Protein AF-A0A7J6CDK2-F1 (afdb_monomer)

Foldseek 3Di:
DDLVVVLLVQACPVHDLLVSLVVLVVSVVVDPDDQQVSLQSSLVRYDPVLVVVADNDDPPDGSQVSSVVSCVVVVHPDGDDDPDDPDPPPDDDDDDDDDDDDDDDDDDDDDDDDDDDDDDDDDDDPPPDDDDDDPDPDDDDDD

Secondary structure (DSSP, 8-state):
--GGGGGGG---TTS-HHHHHHHHHHHHHH----HHHHHHHHHHHS-HHHHTTS-S--TTS-HHHHHHHHHHHTT----------------------------------PPP--------PPP--------------------

Sequence (143 aa):
MGPAGTFLDVRQGDRSIEDYAGDFVRMARQSATEKTCLMVIFWGGLADPFKSLMPYWAPEESLEDYINLALQLSGSAFRVELAAEPAPEAAIKGASEASSAAPSTSSPLPERPGLIRCVQEPPLMCATANMLRSEDGRVRIEI

Organism: NCBI:txid369639

pLDDT: mean 71.64, std 19.56, range [38.78, 94.88]

Mean predicted aligned error: 18.74 Å

Structure (mmCIF, N/CA/C/O backbone):
data_AF-A0A7J6CDK2-F1
#
_entry.id   AF-A0A7J6CDK2-F1
#
loop_
_atom_site.group_PDB
_atom_site.id
_atom_site.type_symbol
_atom_site.label_atom_id
_atom_site.label_alt_id
_atom_site.label_comp_id
_atom_site.label_asym_id
_atom_site.label_entity_id
_atom_site.label_seq_id
_atom_site.pdbx_PDB_ins_code
_atom_site.Cartn_x
_atom_site.Cartn_y
_atom_site.Cartn_z
_atom_site.occupancy
_atom_site.B_iso_or_equiv
_atom_site.auth_seq_id
_atom_site.auth_comp_id
_atom_site.auth_asym_id
_atom_site.auth_atom_id
_atom_site.pdbx_PDB_model_num
ATOM 1 N N . MET A 1 1 ? 4.771 -23.544 -6.175 1.00 44.72 1 MET A N 1
ATOM 2 C CA . MET A 1 1 ? 4.153 -22.201 -6.169 1.00 44.72 1 MET A CA 1
ATOM 3 C C . MET A 1 1 ? 5.272 -21.188 -6.023 1.00 44.72 1 MET A C 1
ATOM 5 O O . MET A 1 1 ? 6.087 -21.359 -5.130 1.00 44.72 1 MET A O 1
ATOM 9 N N . GLY A 1 2 ? 5.391 -20.236 -6.949 1.00 52.59 2 GLY A N 1
ATOM 10 C CA . GLY A 1 2 ? 6.413 -19.186 -6.873 1.00 52.59 2 GLY A CA 1
ATOM 11 C C . GLY A 1 2 ? 6.007 -18.050 -5.920 1.00 52.59 2 GLY A C 1
ATOM 12 O O . GLY A 1 2 ? 4.826 -17.942 -5.585 1.00 52.59 2 GLY A O 1
ATOM 13 N N . PRO A 1 3 ? 6.950 -17.177 -5.528 1.00 54.62 3 PRO A N 1
ATOM 14 C CA . PRO A 1 3 ? 6.743 -16.119 -4.529 1.00 54.62 3 PRO A CA 1
ATOM 15 C C . PRO A 1 3 ? 5.696 -15.056 -4.919 1.00 54.62 3 PRO A C 1
ATOM 17 O O . PRO A 1 3 ? 5.208 -14.329 -4.059 1.00 54.62 3 PRO A O 1
ATOM 20 N N . ALA A 1 4 ? 5.295 -14.981 -6.192 1.00 50.19 4 ALA A N 1
ATOM 21 C CA . ALA A 1 4 ? 4.233 -14.082 -6.651 1.00 50.19 4 ALA A CA 1
ATOM 22 C C . ALA A 1 4 ? 2.827 -14.488 -6.158 1.00 50.19 4 ALA A C 1
ATOM 24 O O . ALA A 1 4 ? 1.958 -13.632 -6.033 1.00 50.19 4 ALA A O 1
ATOM 25 N N . GLY A 1 5 ? 2.601 -15.771 -5.841 1.00 54.81 5 GLY A N 1
ATOM 26 C CA . GLY A 1 5 ? 1.311 -16.246 -5.321 1.00 54.81 5 GLY A CA 1
ATOM 27 C C . GLY A 1 5 ? 1.023 -15.796 -3.885 1.00 54.81 5 GLY A C 1
ATOM 28 O O . GLY A 1 5 ? -0.132 -15.646 -3.517 1.00 54.81 5 GLY A O 1
ATOM 29 N N . THR A 1 6 ? 2.067 -15.518 -3.101 1.00 67.69 6 THR A N 1
ATOM 30 C CA . THR A 1 6 ? 1.977 -15.189 -1.668 1.00 67.69 6 THR A CA 1
ATOM 31 C C . THR A 1 6 ? 1.453 -13.783 -1.380 1.00 67.69 6 THR A C 1
ATOM 33 O O . THR A 1 6 ? 0.921 -13.539 -0.305 1.00 67.69 6 THR A O 1
ATOM 36 N N . PHE A 1 7 ? 1.576 -12.846 -2.323 1.00 70.81 7 PHE A N 1
ATOM 37 C CA . PHE A 1 7 ? 1.179 -11.454 -2.093 1.00 70.81 7 PHE A CA 1
ATOM 38 C C . PHE A 1 7 ? -0.335 -11.253 -2.019 1.00 70.81 7 PHE A C 1
ATOM 40 O O . PHE A 1 7 ? -0.799 -10.372 -1.303 1.00 70.81 7 PHE A O 1
ATOM 47 N N . LEU A 1 8 ? -1.105 -12.063 -2.747 1.00 68.75 8 LEU A N 1
ATOM 48 C CA . LEU A 1 8 ? -2.566 -11.949 -2.787 1.00 68.75 8 LEU A CA 1
ATOM 49 C C . LEU A 1 8 ? -3.233 -12.435 -1.491 1.00 68.75 8 LEU A C 1
ATOM 51 O O . LEU A 1 8 ? -4.369 -12.047 -1.203 1.00 68.75 8 LEU A O 1
ATOM 55 N N . ASP A 1 9 ? -2.511 -13.235 -0.706 1.00 80.12 9 ASP A N 1
ATOM 56 C CA . ASP A 1 9 ? -2.962 -13.747 0.588 1.00 80.12 9 ASP A CA 1
ATOM 57 C C . ASP A 1 9 ? -2.705 -12.753 1.728 1.00 80.12 9 ASP A C 1
ATOM 59 O O . ASP A 1 9 ? -3.320 -12.842 2.793 1.00 80.12 9 ASP A O 1
ATOM 63 N N . VAL A 1 10 ? -1.827 -11.769 1.518 1.00 82.81 10 VAL A N 1
ATOM 64 C CA . VAL A 1 10 ? -1.506 -10.776 2.542 1.00 82.81 10 VAL A CA 1
ATOM 65 C C . VAL A 1 10 ? -2.452 -9.597 2.419 1.00 82.81 10 VAL A C 1
ATOM 67 O O . VAL A 1 10 ? -2.306 -8.717 1.577 1.00 82.81 10 VAL A O 1
ATOM 70 N N . ARG A 1 11 ? -3.435 -9.583 3.316 1.00 91.12 11 ARG A N 1
ATOM 71 C CA . ARG A 1 11 ? -4.373 -8.477 3.506 1.00 91.12 11 ARG A CA 1
ATOM 72 C C . ARG A 1 11 ? -4.188 -7.875 4.888 1.00 91.12 11 ARG A C 1
ATOM 74 O O . ARG A 1 11 ? -3.789 -8.576 5.821 1.00 91.12 11 ARG A O 1
ATOM 81 N N . GLN A 1 12 ? -4.493 -6.594 5.033 1.00 92.06 12 GLN A N 1
ATOM 82 C CA . GLN A 1 12 ? -4.504 -5.932 6.331 1.00 92.06 12 GLN A CA 1
ATOM 83 C C . GLN A 1 12 ? -5.528 -6.608 7.252 1.00 92.06 12 GLN A C 1
ATOM 85 O O . GLN A 1 12 ? -5.159 -7.089 8.321 1.00 92.06 12 GLN A O 1
ATOM 90 N N . GLY A 1 13 ? -6.782 -6.739 6.799 1.00 89.94 13 GLY A N 1
ATOM 91 C CA . GLY A 1 13 ? -7.861 -7.313 7.608 1.00 89.94 13 GLY A CA 1
ATOM 92 C C . GLY A 1 13 ? -8.022 -6.545 8.922 1.00 89.94 13 GLY A C 1
ATOM 93 O O . GLY A 1 13 ? -8.060 -5.318 8.906 1.00 89.94 13 GLY A O 1
ATOM 94 N N . ASP A 1 14 ? -8.041 -7.270 10.041 1.00 89.88 14 ASP A N 1
ATOM 95 C CA . ASP A 1 14 ? -8.127 -6.697 11.393 1.00 89.88 14 ASP A CA 1
ATOM 96 C C . ASP A 1 14 ? -6.754 -6.329 11.996 1.00 89.88 14 ASP A C 1
ATOM 98 O O . ASP A 1 14 ? -6.662 -5.958 13.167 1.00 89.88 14 ASP A O 1
ATOM 102 N N . ARG A 1 15 ? -5.662 -6.470 11.2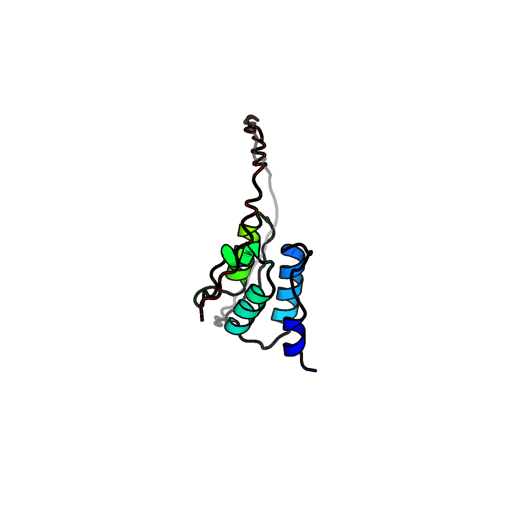30 1.00 92.06 15 ARG A N 1
ATOM 103 C CA . ARG A 1 15 ? -4.301 -6.173 11.701 1.00 92.06 15 ARG A CA 1
ATOM 104 C C . ARG A 1 15 ? -4.013 -4.674 11.667 1.00 92.06 15 ARG A C 1
ATOM 106 O O . ARG A 1 15 ? -4.607 -3.919 10.890 1.00 92.06 15 ARG A O 1
ATOM 113 N N . SER A 1 16 ? -3.041 -4.261 12.479 1.00 93.00 16 SER A N 1
ATOM 114 C CA . SER A 1 16 ? -2.498 -2.908 12.404 1.00 93.00 16 SER A CA 1
ATOM 115 C C . SER A 1 16 ? -1.899 -2.653 11.014 1.00 93.00 16 SER A C 1
ATOM 117 O O . SER A 1 16 ? -1.453 -3.578 10.321 1.00 93.00 16 SER A O 1
ATOM 119 N N . ILE A 1 17 ? -1.925 -1.395 10.577 1.00 93.88 17 ILE A N 1
ATOM 120 C CA . ILE A 1 17 ? -1.351 -1.028 9.280 1.00 93.88 17 ILE A CA 1
ATOM 121 C C . ILE A 1 17 ? 0.174 -1.173 9.296 1.00 93.88 17 ILE A C 1
ATOM 123 O O . ILE A 1 17 ? 0.765 -1.490 8.270 1.00 93.88 17 ILE A O 1
ATOM 127 N N . GLU A 1 18 ? 0.795 -1.012 10.463 1.00 94.88 18 GLU A N 1
ATOM 128 C CA . GLU A 1 18 ? 2.222 -1.192 10.704 1.00 94.88 18 GLU A CA 1
ATOM 129 C C . GLU A 1 18 ? 2.639 -2.648 10.499 1.00 94.88 18 GLU A C 1
ATOM 131 O O . GLU A 1 18 ? 3.584 -2.914 9.755 1.00 94.88 18 GLU A O 1
ATOM 136 N N . ASP A 1 19 ? 1.906 -3.592 11.100 1.00 93.50 19 ASP A N 1
ATOM 137 C CA . ASP A 1 19 ? 2.183 -5.024 10.948 1.00 93.50 19 ASP A CA 1
ATOM 138 C C . ASP A 1 19 ? 2.002 -5.453 9.490 1.00 93.50 19 ASP A C 1
ATOM 140 O O . ASP A 1 19 ? 2.851 -6.141 8.918 1.00 93.50 19 ASP A O 1
ATOM 144 N N . TYR A 1 20 ? 0.916 -4.995 8.858 1.00 94.75 20 TYR A N 1
ATOM 145 C CA . TYR A 1 20 ? 0.658 -5.250 7.444 1.00 94.75 20 TYR A CA 1
ATOM 146 C C . TYR A 1 20 ? 1.764 -4.681 6.543 1.00 94.75 20 TYR A C 1
ATOM 148 O O . TYR A 1 20 ? 2.296 -5.407 5.702 1.00 94.75 20 TYR A O 1
ATOM 156 N N . ALA A 1 21 ? 2.142 -3.414 6.730 1.00 94.31 21 ALA A N 1
ATOM 157 C CA . ALA A 1 21 ? 3.189 -2.760 5.952 1.00 94.31 21 ALA A CA 1
ATOM 158 C C . ALA A 1 21 ? 4.547 -3.444 6.150 1.00 94.31 21 ALA A C 1
ATOM 160 O O . ALA A 1 21 ? 5.256 -3.698 5.176 1.00 94.31 21 ALA A O 1
ATOM 161 N N . GLY A 1 22 ? 4.896 -3.802 7.387 1.00 92.56 22 GLY A N 1
ATOM 162 C CA . GLY A 1 22 ? 6.134 -4.511 7.701 1.00 92.56 22 GLY A CA 1
ATOM 163 C C . GLY A 1 22 ? 6.226 -5.874 7.013 1.00 92.56 22 GLY A C 1
ATOM 164 O O . GLY A 1 22 ? 7.252 -6.197 6.405 1.00 92.56 22 GLY A O 1
ATOM 165 N N . ASP A 1 23 ? 5.148 -6.661 7.056 1.00 92.06 23 ASP A N 1
ATOM 166 C CA . ASP A 1 23 ? 5.066 -7.946 6.354 1.00 92.06 23 ASP A CA 1
ATOM 167 C C . ASP A 1 23 ? 5.142 -7.770 4.836 1.00 92.06 23 ASP A C 1
ATOM 169 O O . ASP A 1 23 ? 5.898 -8.477 4.162 1.00 92.06 23 ASP A O 1
ATOM 173 N N . PHE A 1 24 ? 4.402 -6.798 4.299 1.00 93.38 24 PHE A N 1
ATOM 174 C CA . PHE A 1 24 ? 4.374 -6.509 2.871 1.00 93.38 24 PHE A CA 1
ATOM 175 C C . PHE A 1 24 ? 5.759 -6.140 2.340 1.00 93.38 24 PHE A C 1
ATOM 177 O O . PHE A 1 24 ? 6.225 -6.717 1.359 1.00 93.38 24 PHE A O 1
ATOM 184 N N . VAL A 1 25 ? 6.457 -5.233 3.024 1.00 92.31 25 VAL A N 1
ATOM 185 C CA . VAL A 1 25 ? 7.815 -4.797 2.673 1.00 92.31 25 VAL A CA 1
ATOM 186 C C . VAL A 1 25 ? 8.795 -5.963 2.707 1.00 92.31 25 VAL A C 1
ATOM 188 O O . VAL A 1 25 ? 9.627 -6.106 1.807 1.00 92.31 25 VAL A O 1
ATOM 191 N N . ARG A 1 26 ? 8.694 -6.827 3.725 1.00 90.31 26 ARG A N 1
ATOM 192 C CA . ARG A 1 26 ? 9.554 -8.010 3.848 1.00 90.31 26 ARG A CA 1
ATOM 193 C C . ARG A 1 26 ? 9.403 -8.933 2.641 1.00 90.31 2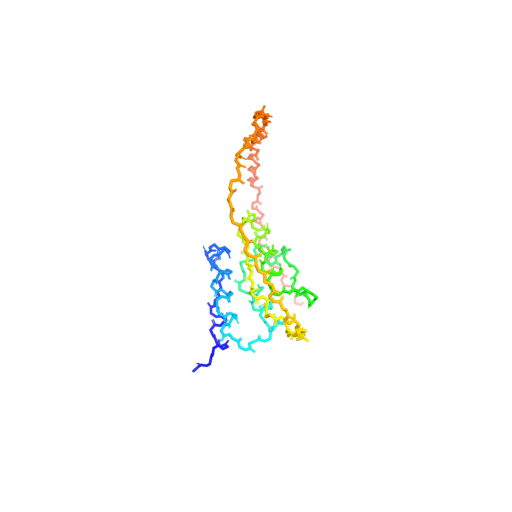6 ARG A C 1
ATOM 195 O O . ARG A 1 26 ? 10.412 -9.400 2.117 1.00 90.31 26 ARG A O 1
ATOM 202 N N . MET A 1 27 ? 8.174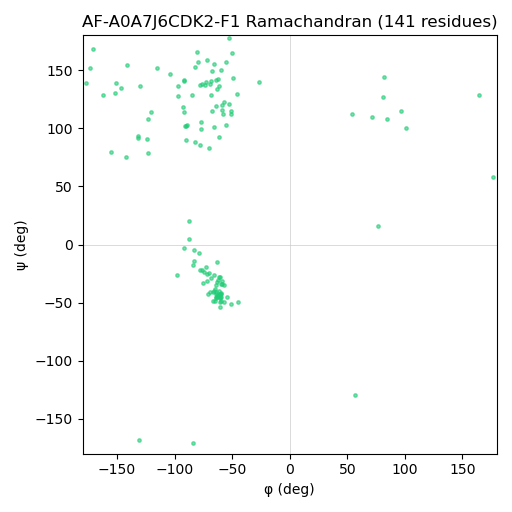 -9.159 2.179 1.00 90.38 27 MET A N 1
ATOM 203 C CA . MET A 1 27 ? 7.919 -9.952 0.974 1.00 90.38 27 MET A CA 1
ATOM 204 C C . MET A 1 27 ? 8.352 -9.226 -0.298 1.00 90.38 27 MET A C 1
ATOM 206 O O . MET A 1 27 ? 8.971 -9.841 -1.162 1.00 90.38 27 MET A O 1
ATOM 210 N N . ALA A 1 28 ? 8.063 -7.925 -0.411 1.00 90.56 28 ALA A N 1
ATOM 211 C CA . ALA A 1 28 ? 8.413 -7.104 -1.568 1.00 90.56 28 ALA A CA 1
ATOM 212 C C . ALA A 1 28 ? 9.914 -7.189 -1.870 1.00 90.56 28 ALA A C 1
ATOM 214 O O . ALA A 1 28 ? 10.290 -7.471 -3.006 1.00 90.56 28 ALA A O 1
ATOM 215 N N . ARG A 1 29 ? 10.760 -7.085 -0.834 1.00 88.50 29 ARG A N 1
ATOM 216 C CA . ARG A 1 29 ? 12.226 -7.231 -0.936 1.00 88.50 29 ARG A CA 1
ATOM 217 C C . ARG A 1 29 ? 12.688 -8.601 -1.435 1.00 88.50 29 ARG A C 1
ATOM 219 O O . ARG A 1 29 ? 13.769 -8.712 -1.997 1.00 88.50 29 ARG A O 1
ATOM 226 N N . GLN A 1 30 ? 11.905 -9.646 -1.192 1.00 87.50 30 GLN A N 1
ATOM 227 C CA . GLN A 1 30 ? 12.216 -11.017 -1.612 1.00 87.50 30 GLN A CA 1
ATOM 228 C C . GLN A 1 30 ? 11.622 -11.353 -2.984 1.00 87.50 30 GLN A C 1
ATOM 230 O O . GLN A 1 30 ? 11.823 -12.454 -3.499 1.00 87.50 30 GLN A O 1
ATOM 235 N N . SER A 1 31 ? 10.871 -10.426 -3.575 1.00 85.62 31 SER A N 1
ATOM 236 C CA . SER A 1 31 ? 10.192 -10.624 -4.843 1.00 85.62 31 SER A CA 1
ATOM 237 C C . SER A 1 31 ? 10.909 -9.906 -5.978 1.00 85.62 31 SER A C 1
ATOM 239 O O . SER A 1 31 ? 11.442 -8.818 -5.801 1.00 85.62 31 SER A O 1
ATOM 241 N N . ALA A 1 32 ? 10.855 -10.492 -7.172 1.00 87.81 32 ALA A N 1
ATOM 242 C CA . ALA A 1 32 ? 11.235 -9.818 -8.413 1.00 87.81 32 ALA A CA 1
ATOM 243 C C . ALA A 1 32 ? 10.050 -9.047 -9.032 1.00 87.81 32 ALA A C 1
ATOM 245 O O . ALA A 1 32 ? 10.020 -8.807 -10.238 1.00 87.81 32 ALA A O 1
ATOM 246 N N . THR A 1 33 ? 9.026 -8.737 -8.231 1.00 88.19 33 THR A N 1
ATOM 247 C CA . THR A 1 33 ? 7.799 -8.091 -8.697 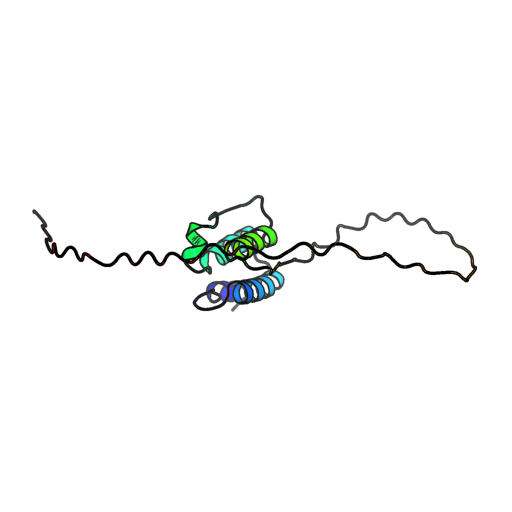1.00 88.19 33 THR A CA 1
ATOM 248 C C . THR A 1 33 ? 8.071 -6.620 -8.990 1.00 88.19 33 THR A C 1
ATOM 250 O O . THR A 1 33 ? 8.731 -5.932 -8.214 1.00 88.19 33 THR A O 1
ATOM 253 N N . GLU A 1 34 ? 7.538 -6.122 -10.102 1.00 90.50 34 GLU A N 1
ATOM 254 C CA . GLU A 1 34 ? 7.686 -4.719 -10.474 1.00 90.50 34 GLU A CA 1
ATOM 255 C C . GLU A 1 34 ? 7.044 -3.791 -9.427 1.00 90.50 34 GLU A C 1
ATOM 257 O O . GLU A 1 34 ? 5.963 -4.081 -8.906 1.00 90.50 34 GLU A O 1
ATOM 262 N N . LYS A 1 35 ? 7.679 -2.637 -9.171 1.00 90.50 35 LYS A N 1
ATOM 263 C CA . LYS A 1 35 ? 7.187 -1.574 -8.272 1.00 90.50 35 LYS A CA 1
ATOM 264 C C . LYS A 1 35 ? 5.702 -1.281 -8.495 1.00 90.50 35 LYS A C 1
ATOM 266 O O . LYS A 1 35 ? 4.919 -1.279 -7.552 1.00 90.50 35 LYS A O 1
ATOM 271 N N . THR A 1 36 ? 5.325 -1.092 -9.756 1.00 90.31 36 THR A N 1
ATOM 272 C CA . THR A 1 36 ? 3.957 -0.844 -10.214 1.00 90.31 36 THR A CA 1
ATOM 273 C C . THR A 1 36 ? 2.977 -1.880 -9.673 1.00 90.31 36 THR A C 1
ATOM 275 O O . THR A 1 36 ? 1.971 -1.547 -9.049 1.00 90.31 36 THR A O 1
ATOM 278 N N . CYS A 1 37 ? 3.297 -3.159 -9.852 1.00 90.81 37 CYS A N 1
ATOM 279 C CA . CYS A 1 37 ? 2.467 -4.248 -9.365 1.00 90.81 37 CYS A CA 1
ATOM 280 C C . CYS A 1 37 ? 2.413 -4.269 -7.834 1.00 90.81 37 CYS A C 1
ATOM 282 O O . CYS A 1 37 ? 1.341 -4.475 -7.272 1.00 90.81 37 CYS A O 1
ATOM 284 N N . LEU A 1 38 ? 3.535 -4.013 -7.155 1.00 92.12 38 LEU A N 1
ATOM 285 C CA . LEU A 1 38 ? 3.581 -3.958 -5.693 1.00 92.12 38 LEU A CA 1
ATOM 286 C C . LEU A 1 38 ? 2.682 -2.851 -5.129 1.00 92.12 38 LEU A C 1
ATOM 288 O O . LEU A 1 38 ? 1.974 -3.101 -4.160 1.00 92.12 38 LEU A O 1
ATOM 292 N N . MET A 1 39 ? 2.635 -1.672 -5.752 1.00 93.81 39 MET A N 1
ATOM 293 C CA . MET A 1 39 ? 1.748 -0.583 -5.317 1.00 93.81 39 MET A CA 1
ATOM 294 C C . MET A 1 39 ? 0.269 -0.971 -5.438 1.00 93.81 39 MET A C 1
ATOM 296 O O . MET A 1 39 ? -0.496 -0.793 -4.490 1.00 93.81 39 MET A O 1
ATOM 300 N N . VAL A 1 40 ? -0.127 -1.575 -6.566 1.00 92.06 40 VAL A N 1
ATOM 301 C CA . VAL A 1 40 ? -1.511 -2.033 -6.789 1.00 92.06 40 VAL A CA 1
ATOM 302 C C . VAL A 1 40 ? -1.901 -3.136 -5.803 1.00 92.06 40 VAL A C 1
ATOM 304 O O . VAL A 1 40 ? -2.999 -3.115 -5.247 1.00 92.06 40 VAL A O 1
ATOM 307 N N . ILE A 1 41 ? -1.004 -4.095 -5.562 1.00 93.00 41 ILE A N 1
ATOM 308 C CA . ILE A 1 41 ? -1.228 -5.178 -4.597 1.00 93.00 41 ILE A CA 1
ATOM 309 C C . ILE A 1 41 ? -1.343 -4.604 -3.181 1.00 93.00 41 ILE A C 1
ATOM 311 O O . ILE A 1 41 ? -2.278 -4.961 -2.465 1.00 93.00 41 ILE A O 1
ATOM 315 N N . PHE A 1 42 ? -0.438 -3.700 -2.791 1.00 94.00 42 PHE A N 1
ATOM 316 C CA . PHE A 1 42 ? -0.470 -3.058 -1.479 1.00 94.00 42 PHE A CA 1
ATOM 317 C C . PHE A 1 42 ? -1.802 -2.340 -1.254 1.00 94.00 42 PHE A C 1
ATOM 319 O O . PHE A 1 42 ? -2.462 -2.593 -0.246 1.00 94.00 42 PHE A O 1
ATOM 326 N N . TRP A 1 43 ? -2.236 -1.524 -2.221 1.00 94.69 43 TRP A N 1
ATOM 327 C CA . TRP A 1 43 ? -3.524 -0.829 -2.173 1.00 94.69 43 TRP A CA 1
ATOM 328 C C . TRP A 1 43 ? -4.706 -1.805 -2.092 1.00 94.69 43 TRP A C 1
ATOM 330 O O . TRP A 1 43 ? -5.627 -1.619 -1.295 1.00 94.69 43 TRP A O 1
ATOM 340 N N . GLY A 1 44 ? -4.667 -2.891 -2.870 1.00 92.81 44 GLY A N 1
ATOM 341 C CA . GLY A 1 44 ? -5.698 -3.929 -2.857 1.00 92.81 44 GLY A CA 1
ATOM 342 C C . GLY A 1 44 ? -5.814 -4.667 -1.518 1.00 92.81 44 GLY A C 1
ATOM 343 O O . GLY A 1 44 ? -6.916 -5.072 -1.138 1.00 92.81 44 GLY A O 1
ATOM 344 N N . GLY A 1 45 ? -4.700 -4.817 -0.797 1.00 93.50 45 GLY A N 1
ATOM 345 C CA . GLY A 1 45 ? -4.639 -5.475 0.508 1.00 93.50 45 GLY A CA 1
ATOM 346 C C . GLY A 1 45 ? -5.012 -4.588 1.701 1.00 93.50 45 GLY A C 1
ATOM 347 O O . GLY A 1 45 ? -5.272 -5.133 2.775 1.00 93.50 45 GLY A O 1
ATOM 348 N N . LEU A 1 46 ? -5.084 -3.262 1.539 1.00 93.94 46 LEU A N 1
ATOM 349 C CA . LEU A 1 46 ? -5.479 -2.334 2.607 1.00 93.94 46 LEU A CA 1
ATOM 350 C C . LEU A 1 46 ? -6.942 -2.516 3.041 1.00 93.94 46 LEU A C 1
ATOM 352 O O . LEU A 1 46 ? -7.804 -2.958 2.272 1.00 93.94 46 LEU A O 1
ATOM 356 N N . ALA A 1 47 ? -7.235 -2.123 4.281 1.00 92.00 47 ALA A N 1
ATOM 357 C CA . ALA A 1 47 ? -8.602 -2.007 4.769 1.00 92.00 47 ALA A CA 1
ATOM 358 C C . ALA A 1 47 ? -9.347 -0.860 4.060 1.00 92.00 47 ALA A C 1
ATOM 360 O O . ALA A 1 47 ? -8.756 0.149 3.666 1.00 92.00 47 ALA A O 1
ATOM 361 N N . ASP A 1 48 ? -10.664 -1.005 3.910 1.00 89.50 48 ASP A N 1
ATOM 362 C CA . ASP A 1 48 ? -11.486 -0.099 3.097 1.00 89.50 48 ASP A CA 1
ATOM 363 C C . ASP A 1 48 ? -11.422 1.392 3.488 1.00 89.50 48 ASP A C 1
ATOM 365 O O . ASP A 1 48 ? -11.399 2.218 2.572 1.00 89.50 48 ASP A O 1
ATOM 369 N N . PRO A 1 49 ? -11.297 1.784 4.775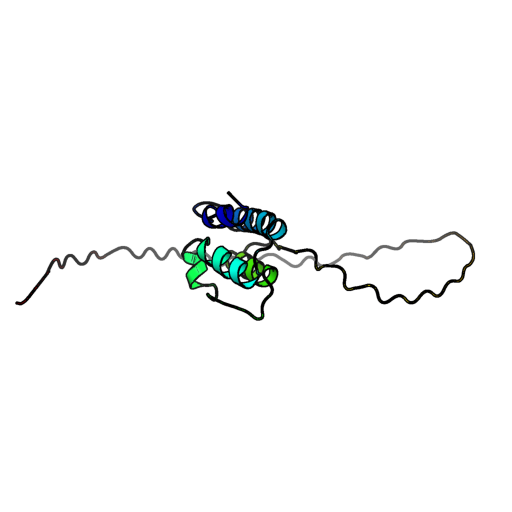 1.00 88.38 49 PRO A N 1
ATOM 370 C CA . PRO A 1 49 ? -11.134 3.195 5.138 1.00 88.38 49 PRO A CA 1
ATOM 371 C C . PRO A 1 49 ? -9.899 3.851 4.502 1.00 88.38 49 PRO A C 1
ATOM 373 O O . PRO A 1 49 ? -9.938 5.022 4.124 1.00 88.38 49 PRO A O 1
ATOM 376 N N . PHE A 1 50 ? -8.810 3.099 4.327 1.00 87.56 50 PHE A N 1
ATOM 377 C CA . PHE A 1 50 ? -7.587 3.619 3.715 1.00 87.56 50 PHE A CA 1
ATOM 378 C C . PHE A 1 50 ? -7.719 3.761 2.200 1.00 87.56 50 PHE A C 1
ATOM 380 O O . PHE A 1 50 ? -7.190 4.713 1.629 1.00 87.56 50 PHE A O 1
ATOM 387 N N . LYS A 1 51 ? -8.487 2.882 1.545 1.00 89.31 51 LYS A N 1
ATOM 388 C CA . LYS A 1 51 ? -8.695 2.933 0.088 1.00 89.31 51 LYS A CA 1
ATOM 389 C C . LYS A 1 51 ? -9.381 4.216 -0.372 1.00 89.31 51 LYS A C 1
ATOM 391 O O . LYS A 1 51 ? -9.113 4.663 -1.480 1.00 89.31 51 LYS A O 1
ATOM 396 N N . SER A 1 52 ? -10.240 4.812 0.461 1.00 90.19 52 SER A N 1
ATOM 397 C CA . SER A 1 52 ? -10.862 6.110 0.159 1.00 90.19 52 SER A CA 1
ATOM 398 C C . SER A 1 52 ? -9.930 7.309 0.341 1.00 90.19 52 SER A C 1
ATOM 400 O O . SER A 1 52 ? -10.194 8.368 -0.221 1.00 90.19 52 SER A O 1
ATOM 402 N N . LEU A 1 53 ? -8.872 7.161 1.141 1.00 89.62 53 LEU A N 1
ATOM 403 C CA . LEU A 1 53 ? -7.941 8.243 1.473 1.00 89.62 53 LEU A CA 1
ATOM 404 C C . LEU A 1 53 ? -6.681 8.212 0.608 1.00 89.62 53 LEU A C 1
ATOM 406 O O . LEU A 1 53 ? -6.050 9.244 0.400 1.00 89.62 53 LEU A O 1
ATOM 410 N N . MET A 1 54 ? -6.312 7.033 0.113 1.00 92.00 54 MET A N 1
ATOM 411 C CA . MET A 1 54 ? -5.128 6.852 -0.709 1.00 92.00 54 MET A CA 1
ATOM 412 C C . MET A 1 54 ? -5.433 6.977 -2.202 1.00 92.00 54 MET A C 1
ATOM 414 O O . MET A 1 54 ? -6.445 6.447 -2.673 1.00 92.00 54 MET A O 1
ATOM 418 N N . PRO A 1 55 ? -4.529 7.593 -2.984 1.00 89.06 55 PRO A N 1
ATOM 419 C CA . PRO A 1 55 ? -4.627 7.551 -4.432 1.00 89.06 55 PRO A CA 1
ATOM 420 C C . PRO A 1 55 ? -4.485 6.104 -4.908 1.00 89.06 55 PRO A C 1
ATOM 422 O O . PRO A 1 55 ? -3.579 5.393 -4.482 1.00 89.06 55 PRO A O 1
ATOM 425 N N . TYR A 1 56 ? -5.363 5.667 -5.812 1.00 83.06 56 TYR A N 1
ATOM 426 C CA . TYR A 1 56 ? -5.322 4.312 -6.380 1.00 83.06 56 TYR A CA 1
ATOM 427 C C . TYR A 1 56 ? -3.993 4.005 -7.090 1.00 83.06 56 TYR A C 1
ATOM 429 O O . TYR A 1 56 ? -3.549 2.861 -7.132 1.00 83.06 56 TYR A O 1
ATOM 437 N N . TRP A 1 57 ? -3.365 5.032 -7.666 1.00 79.19 57 TRP A N 1
ATOM 438 C CA . TRP A 1 57 ? -2.182 4.899 -8.502 1.00 79.19 57 TRP A CA 1
ATOM 439 C C . TRP A 1 57 ? -1.331 6.172 -8.436 1.00 79.19 57 TRP A C 1
ATOM 441 O O . TRP A 1 57 ? -1.865 7.267 -8.613 1.00 79.19 57 TRP A O 1
ATOM 451 N N . ALA A 1 58 ? -0.028 6.019 -8.186 1.00 82.94 58 ALA A N 1
ATOM 452 C CA . ALA A 1 58 ? 0.946 7.112 -8.098 1.00 82.94 58 ALA A CA 1
ATOM 453 C C . ALA A 1 58 ? 2.292 6.678 -8.728 1.00 82.94 58 ALA A C 1
ATOM 455 O O . ALA A 1 58 ? 3.227 6.326 -8.011 1.00 82.94 58 ALA A O 1
ATOM 456 N N . PRO A 1 59 ? 2.395 6.610 -10.070 1.00 78.12 59 PRO A N 1
ATOM 457 C CA . PRO A 1 59 ? 3.542 6.004 -10.759 1.00 78.12 59 PRO A CA 1
ATOM 458 C C . PRO A 1 59 ? 4.888 6.685 -10.463 1.00 78.12 59 PRO A C 1
ATOM 460 O O . PRO A 1 59 ? 5.944 6.042 -10.509 1.00 78.12 59 PRO A O 1
ATOM 463 N N . GLU A 1 60 ? 4.840 7.975 -10.156 1.00 87.69 60 GLU A N 1
ATOM 464 C CA . GLU A 1 60 ? 5.968 8.857 -9.880 1.00 87.69 60 GLU A CA 1
ATOM 465 C C . GLU A 1 60 ? 6.532 8.653 -8.470 1.00 87.69 60 GLU A C 1
ATOM 467 O O . GLU A 1 60 ? 7.698 8.964 -8.238 1.00 87.69 60 GLU A O 1
ATOM 472 N N . GLU A 1 61 ? 5.748 8.094 -7.545 1.00 87.81 61 GLU A N 1
ATOM 473 C CA . GLU A 1 61 ? 6.187 7.841 -6.173 1.00 87.81 61 GLU A CA 1
ATOM 474 C C . GLU A 1 61 ? 6.980 6.534 -6.063 1.00 87.81 61 GLU A C 1
ATOM 476 O O . GLU A 1 61 ? 6.820 5.587 -6.849 1.00 87.81 61 GLU A O 1
ATOM 481 N N . SER A 1 62 ? 7.878 6.468 -5.080 1.00 91.75 62 SER A N 1
ATOM 482 C CA . SER A 1 62 ? 8.496 5.200 -4.708 1.00 91.75 62 SER A CA 1
ATOM 483 C C . SER A 1 62 ? 7.479 4.312 -3.978 1.00 91.75 62 SER A C 1
ATOM 485 O O . SER A 1 62 ? 6.489 4.789 -3.421 1.00 91.75 62 SER A O 1
ATOM 487 N N . LEU A 1 63 ? 7.719 2.997 -3.960 1.00 92.00 63 LEU A N 1
ATOM 488 C CA . LEU A 1 63 ? 6.880 2.084 -3.177 1.00 92.00 63 LEU A CA 1
ATOM 489 C C . LEU A 1 63 ? 6.914 2.444 -1.682 1.00 92.00 63 LEU A C 1
ATOM 491 O O . LEU A 1 63 ? 5.913 2.296 -0.990 1.00 92.00 63 LEU A O 1
ATOM 495 N N . GLU A 1 64 ? 8.055 2.922 -1.191 1.00 93.31 64 GLU A N 1
ATOM 496 C CA . GLU A 1 64 ? 8.227 3.351 0.197 1.00 93.31 64 GLU A CA 1
ATOM 497 C C . GLU A 1 64 ? 7.400 4.577 0.521 1.00 93.31 64 GLU A C 1
ATOM 499 O O . GLU A 1 64 ? 6.693 4.567 1.521 1.00 93.31 64 GLU A O 1
ATOM 504 N N . ASP A 1 65 ? 7.461 5.606 -0.323 1.00 93.06 65 ASP A N 1
ATOM 505 C CA . ASP A 1 65 ? 6.691 6.836 -0.133 1.00 93.06 65 ASP A CA 1
ATOM 506 C C . ASP A 1 65 ? 5.198 6.526 -0.113 1.00 93.06 65 ASP A C 1
ATOM 508 O O . ASP A 1 65 ? 4.476 6.986 0.771 1.00 93.06 65 ASP A O 1
ATOM 512 N N . TYR A 1 66 ? 4.762 5.640 -1.005 1.00 93.50 66 TYR A N 1
ATOM 513 C CA . TYR A 1 66 ? 3.377 5.201 -1.072 1.00 93.50 66 TYR A CA 1
ATOM 514 C C . TYR A 1 66 ? 2.929 4.440 0.189 1.00 93.50 66 TYR A C 1
ATOM 516 O O . TYR A 1 66 ? 1.832 4.657 0.707 1.00 93.50 66 TYR A O 1
ATOM 524 N N . ILE A 1 67 ? 3.783 3.569 0.734 1.00 94.44 67 ILE A N 1
ATOM 525 C CA . ILE A 1 67 ? 3.513 2.866 1.999 1.00 94.44 67 ILE A CA 1
ATOM 526 C C . ILE A 1 67 ? 3.551 3.845 3.184 1.00 94.44 67 ILE A C 1
ATOM 528 O O . ILE A 1 67 ? 2.695 3.786 4.068 1.00 94.44 67 ILE A O 1
ATOM 532 N N . ASN A 1 68 ? 4.506 4.774 3.197 1.00 94.19 68 ASN A N 1
ATOM 533 C CA . ASN A 1 68 ? 4.642 5.807 4.222 1.00 94.19 68 ASN A CA 1
ATOM 534 C C . ASN A 1 68 ? 3.450 6.765 4.230 1.00 94.19 68 ASN A C 1
ATOM 536 O O . ASN A 1 68 ? 3.022 7.179 5.305 1.00 94.19 68 ASN A O 1
ATOM 540 N N . LEU A 1 69 ? 2.863 7.063 3.071 1.00 92.94 69 LEU A N 1
ATOM 541 C CA . LEU A 1 69 ? 1.614 7.812 2.975 1.00 92.94 69 LEU A CA 1
ATOM 542 C C . LEU A 1 69 ? 0.480 7.076 3.698 1.00 92.94 69 LEU A C 1
ATOM 544 O O . LEU A 1 69 ? -0.247 7.686 4.481 1.00 92.94 69 LEU A O 1
ATOM 548 N N . ALA A 1 70 ? 0.355 5.762 3.498 1.00 92.62 70 ALA A N 1
ATOM 549 C CA . ALA A 1 70 ? -0.648 4.948 4.184 1.00 92.62 70 ALA A CA 1
ATOM 550 C C . ALA A 1 70 ? -0.482 5.005 5.714 1.00 92.62 70 ALA A C 1
ATOM 552 O O . ALA A 1 70 ? -1.449 5.220 6.446 1.00 92.62 70 ALA A O 1
ATOM 553 N N . LEU A 1 71 ? 0.762 4.877 6.185 1.00 93.62 71 LEU A N 1
ATOM 554 C CA . LEU A 1 71 ? 1.130 4.977 7.602 1.00 93.62 71 LEU A CA 1
ATOM 555 C C . LEU A 1 71 ? 0.881 6.381 8.168 1.00 93.62 71 LEU A C 1
ATOM 557 O O . LEU A 1 71 ? 0.413 6.534 9.293 1.00 93.62 71 LEU A O 1
ATOM 561 N N . GLN A 1 72 ? 1.135 7.427 7.386 1.00 93.00 72 GLN A N 1
ATOM 562 C CA . GLN A 1 72 ? 0.852 8.797 7.796 1.00 93.00 72 GLN A CA 1
ATOM 563 C C . GLN A 1 72 ? -0.655 9.036 7.941 1.00 93.00 72 GLN A C 1
ATOM 565 O O . GLN A 1 72 ? -1.091 9.667 8.905 1.00 93.00 72 GLN A O 1
ATOM 570 N N . LEU A 1 73 ? -1.459 8.506 7.015 1.00 90.50 73 LEU A N 1
ATOM 571 C CA . LEU A 1 73 ? -2.919 8.616 7.046 1.00 90.50 73 LEU A CA 1
ATOM 572 C C . LEU A 1 73 ? -3.545 7.873 8.233 1.00 90.50 73 LEU A C 1
ATOM 574 O O . LEU A 1 73 ? -4.611 8.276 8.697 1.00 90.50 73 LEU A O 1
ATOM 578 N N . SER A 1 74 ? -2.895 6.831 8.760 1.00 90.12 74 SER A N 1
ATOM 579 C CA . SER A 1 74 ? -3.338 6.166 9.993 1.00 90.12 74 SER A CA 1
ATOM 580 C C . SER A 1 74 ? -2.950 6.913 11.273 1.00 90.12 74 SER A C 1
ATOM 582 O O . SER A 1 74 ? -3.373 6.516 12.358 1.00 90.12 74 SER A O 1
ATOM 584 N N . GLY A 1 75 ? -2.149 7.979 11.170 1.00 89.69 75 GLY A N 1
ATOM 585 C CA . GLY A 1 75 ? -1.558 8.660 12.321 1.00 89.69 75 GLY A CA 1
ATOM 586 C C . GLY A 1 75 ? -0.369 7.911 12.930 1.00 89.69 75 GLY A C 1
ATOM 587 O O . GLY A 1 75 ? 0.023 8.211 14.059 1.00 89.69 75 GLY A O 1
ATOM 588 N N . SER A 1 76 ? 0.208 6.945 12.210 1.00 84.62 76 SER A N 1
ATOM 589 C CA . SER A 1 76 ? 1.373 6.201 12.676 1.00 84.62 76 SER A CA 1
ATOM 590 C C . SER A 1 76 ? 2.644 7.046 12.633 1.00 84.62 76 SER A C 1
ATOM 592 O O . SER A 1 76 ? 2.907 7.774 11.676 1.00 84.62 76 SER A O 1
ATOM 594 N N . ALA A 1 77 ? 3.484 6.898 13.659 1.00 83.50 77 ALA A N 1
ATOM 595 C CA . ALA A 1 77 ? 4.858 7.402 13.642 1.00 83.50 77 ALA A CA 1
ATOM 596 C C . ALA A 1 77 ? 5.832 6.436 12.937 1.00 83.50 77 ALA A C 1
ATOM 598 O O . ALA A 1 77 ? 7.016 6.749 12.799 1.00 83.50 77 ALA A O 1
ATOM 599 N N . PHE A 1 78 ? 5.358 5.254 12.526 1.00 83.56 78 PHE A N 1
ATOM 600 C CA . PHE A 1 78 ? 6.167 4.247 11.850 1.00 83.56 78 PHE A CA 1
ATOM 601 C C . PHE A 1 78 ? 6.562 4.714 10.442 1.00 83.56 78 PHE A C 1
ATOM 603 O O . PHE A 1 78 ? 5.747 5.281 9.716 1.00 83.56 78 PHE A O 1
ATOM 610 N N . ARG A 1 79 ? 7.819 4.466 10.054 1.00 82.31 79 ARG A N 1
ATOM 611 C CA . ARG A 1 79 ? 8.337 4.748 8.709 1.00 82.31 79 ARG A CA 1
ATOM 612 C C . ARG A 1 79 ? 9.054 3.536 8.146 1.00 82.31 79 ARG A C 1
ATOM 614 O O . ARG A 1 79 ? 9.851 2.896 8.830 1.00 82.31 79 ARG A O 1
ATOM 621 N N . VAL A 1 80 ? 8.776 3.263 6.882 1.00 83.88 80 VAL A N 1
ATOM 622 C CA . VAL A 1 80 ? 9.439 2.244 6.083 1.00 83.88 80 VAL A CA 1
ATOM 623 C C . VAL A 1 80 ? 10.521 2.915 5.251 1.00 83.88 80 VAL A C 1
ATOM 625 O O . VAL A 1 80 ? 10.249 3.860 4.517 1.00 83.88 80 VAL A O 1
ATOM 628 N N . GLU A 1 81 ? 11.731 2.381 5.349 1.00 80.94 81 GLU A N 1
ATOM 629 C CA . GLU A 1 81 ? 12.873 2.745 4.515 1.00 80.94 81 GLU A CA 1
ATOM 630 C C . GLU A 1 81 ? 13.312 1.461 3.796 1.00 80.94 81 GLU A C 1
ATOM 632 O O . GLU A 1 81 ? 13.688 0.468 4.435 1.00 80.94 81 GLU A O 1
ATOM 637 N N . LEU A 1 82 ? 13.171 1.402 2.472 1.00 68.81 82 LEU A N 1
ATOM 638 C CA . LEU A 1 82 ? 13.819 0.365 1.670 1.00 68.81 82 LEU A CA 1
ATOM 639 C C . LEU A 1 82 ? 15.222 0.893 1.405 1.00 68.81 82 LEU A C 1
ATOM 641 O O . LEU A 1 82 ? 15.410 2.034 1.002 1.00 68.81 82 LEU A O 1
ATOM 645 N N . ALA A 1 83 ? 16.229 0.072 1.684 1.00 60.22 83 ALA A N 1
ATOM 646 C CA . ALA A 1 83 ? 17.593 0.457 1.378 1.00 60.22 83 ALA A CA 1
ATOM 647 C C . ALA A 1 83 ? 17.679 0.752 -0.125 1.00 60.22 83 ALA A C 1
ATOM 649 O O . ALA A 1 83 ? 17.521 -0.159 -0.941 1.00 60.22 83 ALA A O 1
ATOM 650 N N . ALA A 1 84 ? 17.895 2.020 -0.474 1.00 49.91 84 ALA A N 1
ATOM 651 C CA . ALA A 1 84 ? 18.277 2.399 -1.817 1.00 49.91 84 ALA A CA 1
ATOM 652 C C . ALA A 1 84 ? 19.559 1.628 -2.150 1.00 49.91 84 ALA A C 1
ATOM 654 O O . ALA A 1 84 ? 20.540 1.699 -1.405 1.00 49.91 84 ALA A O 1
ATOM 655 N N . GLU A 1 85 ? 19.532 0.850 -3.232 1.00 49.62 85 GLU A N 1
ATOM 656 C CA . GLU A 1 85 ? 20.734 0.237 -3.796 1.00 49.62 85 GLU A CA 1
ATOM 657 C C . GLU A 1 85 ? 21.843 1.302 -3.868 1.00 49.62 85 GLU A C 1
ATOM 659 O O . GLU A 1 85 ? 21.586 2.407 -4.368 1.00 49.62 85 GLU A O 1
ATOM 664 N N . PRO A 1 86 ? 23.057 1.027 -3.351 1.00 39.47 86 PRO A N 1
ATOM 665 C CA . PRO A 1 86 ? 24.147 1.981 -3.432 1.00 39.47 86 PRO A CA 1
ATOM 666 C C . PRO A 1 86 ? 24.404 2.281 -4.909 1.00 39.47 86 PRO A C 1
ATOM 668 O O . PRO A 1 86 ? 24.696 1.384 -5.701 1.00 39.47 86 PRO A O 1
ATOM 671 N N . ALA A 1 87 ? 24.259 3.553 -5.284 1.00 49.19 87 ALA A N 1
ATOM 672 C CA . ALA A 1 87 ? 24.611 4.032 -6.611 1.00 49.19 87 ALA A CA 1
ATOM 673 C C . ALA A 1 87 ? 26.030 3.549 -6.975 1.00 49.19 87 ALA A C 1
ATOM 675 O O . ALA A 1 87 ? 26.891 3.505 -6.090 1.00 49.19 87 ALA A O 1
ATOM 676 N N . PRO A 1 88 ? 26.300 3.187 -8.244 1.00 44.41 88 PRO A N 1
ATOM 677 C CA . PRO A 1 88 ? 27.602 2.676 -8.638 1.00 44.41 88 PRO A CA 1
ATOM 678 C C . PRO A 1 88 ? 28.668 3.719 -8.311 1.00 44.41 88 PRO A C 1
ATOM 680 O O . PRO A 1 88 ? 28.675 4.831 -8.842 1.00 44.41 88 PRO A O 1
ATOM 683 N N . GLU A 1 89 ? 29.539 3.329 -7.389 1.00 49.56 89 GLU A N 1
ATOM 684 C CA . GLU A 1 89 ? 30.677 4.079 -6.893 1.00 49.56 89 GLU A CA 1
ATOM 685 C C . GLU A 1 89 ? 31.560 4.471 -8.086 1.00 49.56 89 GLU A C 1
ATOM 687 O O . GLU A 1 89 ? 32.282 3.656 -8.668 1.00 49.56 89 GLU A O 1
ATOM 692 N N . ALA A 1 90 ? 31.463 5.733 -8.503 1.00 45.44 90 ALA A N 1
ATOM 693 C CA . ALA A 1 90 ? 32.405 6.310 -9.441 1.00 45.44 90 ALA A CA 1
ATOM 694 C C . ALA A 1 90 ? 33.769 6.365 -8.743 1.00 45.44 90 ALA A C 1
ATOM 696 O O . ALA A 1 90 ? 34.035 7.224 -7.904 1.00 45.44 90 ALA A O 1
ATOM 697 N N . ALA A 1 91 ? 34.618 5.400 -9.085 1.00 55.38 91 ALA A N 1
ATOM 698 C CA . ALA A 1 91 ? 35.996 5.310 -8.655 1.00 55.38 91 ALA A CA 1
ATOM 699 C C . ALA A 1 91 ? 36.746 6.629 -8.904 1.00 55.38 91 ALA A C 1
ATOM 701 O O . ALA A 1 91 ? 37.022 6.987 -10.049 1.00 55.38 91 ALA A O 1
ATOM 702 N N . ILE A 1 92 ? 37.181 7.294 -7.833 1.00 56.19 92 ILE A N 1
ATOM 703 C CA . ILE A 1 92 ? 38.373 8.144 -7.879 1.00 56.19 92 ILE A CA 1
ATOM 704 C C . ILE A 1 92 ? 39.328 7.650 -6.802 1.00 56.19 92 ILE A C 1
ATOM 706 O O . ILE A 1 92 ? 39.303 8.033 -5.637 1.00 56.19 92 ILE A O 1
ATOM 710 N N . LYS A 1 93 ? 40.181 6.734 -7.254 1.00 48.28 93 LYS A N 1
ATOM 711 C CA . LYS A 1 93 ? 41.383 6.267 -6.582 1.00 48.28 93 LYS A CA 1
ATOM 712 C C . LYS A 1 93 ? 42.376 7.434 -6.541 1.00 48.28 93 LYS A C 1
ATOM 714 O O . LYS A 1 93 ? 42.861 7.861 -7.583 1.00 48.28 93 LYS A O 1
ATOM 719 N N . GLY A 1 94 ? 42.688 7.925 -5.348 1.00 40.53 94 GLY A N 1
ATOM 720 C CA . GLY A 1 94 ? 43.706 8.951 -5.129 1.00 40.53 94 GLY A CA 1
ATOM 721 C C . GLY A 1 94 ? 44.245 8.861 -3.709 1.00 40.53 94 GLY A C 1
ATOM 722 O O . GLY A 1 94 ? 43.799 9.580 -2.826 1.00 40.53 94 GLY A O 1
ATOM 723 N N . ALA A 1 95 ? 45.158 7.917 -3.494 1.00 47.50 95 ALA A N 1
ATOM 724 C CA . ALA A 1 95 ? 45.896 7.747 -2.252 1.00 47.50 95 ALA A CA 1
ATOM 725 C C . ALA A 1 95 ? 46.793 8.963 -1.960 1.00 47.50 95 ALA A C 1
ATOM 727 O O . ALA A 1 95 ? 47.425 9.487 -2.876 1.00 47.50 95 ALA A O 1
ATOM 728 N N . SER A 1 96 ? 46.899 9.355 -0.690 1.00 42.12 96 SER A N 1
ATOM 729 C CA . SER A 1 96 ? 48.166 9.250 0.046 1.00 42.12 96 SER A CA 1
ATOM 730 C C . SER A 1 96 ? 48.028 9.693 1.503 1.00 42.12 96 SER A C 1
ATOM 732 O O . SER A 1 96 ? 47.357 10.668 1.830 1.00 42.12 96 SER A O 1
ATOM 734 N N . GLU A 1 97 ? 48.698 8.906 2.339 1.00 46.41 97 GLU A N 1
ATOM 735 C CA . GLU A 1 97 ? 49.014 9.040 3.764 1.00 46.41 97 GLU A CA 1
ATOM 736 C C . GLU A 1 97 ? 49.632 10.429 4.094 1.00 46.41 97 GLU A C 1
ATOM 738 O O . GLU A 1 97 ? 50.074 11.141 3.200 1.00 46.41 97 GLU A O 1
ATOM 743 N N . ALA A 1 98 ? 49.743 10.927 5.329 1.00 45.72 98 ALA A N 1
ATOM 744 C CA . ALA A 1 98 ? 50.049 10.265 6.588 1.00 45.72 98 ALA A CA 1
ATOM 745 C C . ALA A 1 98 ? 49.850 11.221 7.789 1.00 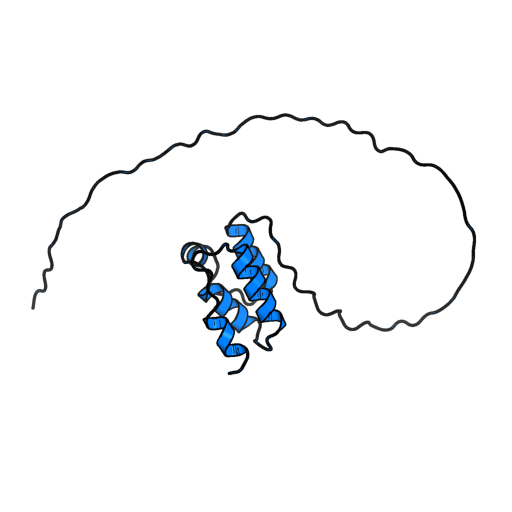45.72 98 ALA A C 1
ATOM 747 O O . ALA A 1 98 ? 49.885 12.440 7.644 1.00 45.72 98 ALA A O 1
ATOM 748 N N . SER A 1 99 ? 49.880 10.617 8.983 1.00 43.53 99 SER A N 1
ATOM 749 C CA . SER A 1 99 ? 50.597 11.105 10.177 1.00 43.53 99 SER A CA 1
ATOM 750 C C . SER A 1 99 ? 49.820 11.837 11.290 1.00 43.53 99 SER A C 1
ATOM 752 O O . SER A 1 99 ? 49.578 13.035 11.248 1.00 43.53 99 SER A O 1
ATOM 754 N N . SER A 1 100 ? 49.545 11.055 12.344 1.00 48.28 100 SER A N 1
ATOM 755 C CA . SER A 1 100 ? 50.037 11.230 13.728 1.00 48.28 100 SER A CA 1
ATOM 756 C C . SER A 1 100 ? 49.825 12.564 14.469 1.00 48.28 100 SER A C 1
ATOM 758 O O . SER A 1 100 ? 50.510 13.543 14.192 1.00 48.28 100 SER A O 1
ATOM 760 N N . ALA A 1 101 ? 48.988 12.534 15.519 1.00 42.97 101 ALA A N 1
ATOM 761 C CA . ALA A 1 101 ? 49.328 12.841 16.928 1.00 42.97 101 ALA A CA 1
ATOM 762 C C . ALA A 1 101 ? 48.046 13.081 17.768 1.00 42.97 101 ALA A C 1
ATOM 764 O O . ALA A 1 101 ? 47.189 13.877 17.400 1.00 42.97 101 ALA A O 1
ATOM 765 N N . ALA A 1 102 ? 47.919 12.396 18.910 1.00 45.28 102 ALA A N 1
ATOM 766 C CA . ALA A 1 102 ? 46.955 12.699 19.988 1.00 45.28 102 ALA A CA 1
ATOM 767 C C . ALA A 1 102 ? 47.530 13.802 20.925 1.00 45.28 102 ALA A C 1
ATOM 769 O O . ALA A 1 102 ? 48.651 14.239 20.655 1.00 45.28 102 ALA A O 1
ATOM 770 N N . PRO A 1 103 ? 46.953 14.168 22.101 1.00 58.00 103 PRO A N 1
ATOM 771 C CA . PRO A 1 103 ? 45.585 14.102 22.657 1.00 58.00 103 PRO A CA 1
ATOM 772 C C . PRO A 1 103 ? 45.118 15.468 23.270 1.00 58.00 103 PRO A C 1
ATOM 774 O O . PRO A 1 103 ? 45.822 16.470 23.188 1.00 58.00 103 PRO A O 1
ATOM 777 N N . SER A 1 104 ? 43.996 15.457 24.015 1.00 42.06 104 SER A N 1
ATOM 778 C CA . SER A 1 104 ? 43.439 16.537 24.879 1.00 42.06 104 SER A CA 1
ATOM 779 C C . SER A 1 104 ? 42.626 17.598 24.111 1.00 42.06 104 SER A C 1
ATOM 781 O O . SER A 1 104 ? 42.955 17.946 22.992 1.00 42.06 104 SER A O 1
ATOM 783 N N . THR A 1 105 ? 41.533 18.192 24.595 1.00 38.78 105 THR A N 1
ATOM 784 C CA . THR A 1 105 ? 41.192 18.619 25.956 1.00 38.78 105 THR A CA 1
ATOM 785 C C . THR A 1 105 ? 39.725 19.092 25.950 1.00 38.78 105 THR A C 1
ATOM 787 O O . THR A 1 105 ? 39.286 19.657 24.956 1.00 38.78 105 THR A O 1
ATOM 790 N N . SER A 1 106 ? 39.041 18.984 27.094 1.00 43.28 106 SER A N 1
ATOM 791 C CA . SER A 1 106 ? 37.944 19.869 27.536 1.00 43.28 106 SER A CA 1
ATOM 792 C C . SER A 1 106 ? 36.569 19.804 26.842 1.00 43.28 106 SER A C 1
ATOM 794 O O . SER A 1 106 ? 36.349 20.351 25.767 1.00 43.28 106 SER A O 1
ATOM 796 N N . SER A 1 107 ? 35.588 19.287 27.588 1.00 50.94 107 SER A N 1
ATOM 797 C CA . SER A 1 107 ? 34.160 19.634 27.481 1.00 50.94 107 SER A CA 1
ATOM 798 C C . SER A 1 107 ? 33.938 21.151 27.640 1.00 50.94 107 SER A C 1
ATOM 800 O O . SER A 1 107 ? 34.747 21.816 28.295 1.00 50.94 107 SER A O 1
ATOM 802 N N . PRO A 1 108 ? 32.827 21.704 27.119 1.00 50.62 108 PRO A N 1
ATOM 803 C CA . PRO A 1 108 ? 31.743 22.051 28.043 1.00 50.62 108 PRO A CA 1
ATOM 804 C C . PRO A 1 108 ? 30.314 21.788 27.524 1.00 50.62 108 PRO A C 1
ATOM 806 O O . PRO A 1 108 ? 30.027 21.769 26.332 1.00 50.62 108 PRO A O 1
ATOM 809 N N . LEU A 1 109 ? 29.442 21.588 28.516 1.00 56.94 109 LEU A N 1
ATOM 810 C CA . LEU A 1 109 ? 27.976 21.617 28.536 1.00 56.94 109 LEU A CA 1
ATOM 811 C C . LEU A 1 109 ? 27.286 22.496 27.473 1.00 56.94 109 LEU A C 1
ATOM 813 O O . LEU A 1 109 ? 27.625 23.671 27.350 1.00 56.94 109 LEU A O 1
ATOM 817 N N . PRO A 1 110 ? 26.176 22.019 26.887 1.00 54.56 110 PRO A N 1
ATOM 818 C CA . PRO A 1 110 ? 25.063 22.880 26.522 1.00 54.56 110 PRO A CA 1
ATOM 819 C C . PRO A 1 110 ? 24.031 22.934 27.660 1.00 54.56 110 PRO A C 1
ATOM 821 O O . PRO A 1 110 ? 23.442 21.929 28.068 1.00 54.56 110 PRO A O 1
ATOM 824 N N . GLU A 1 111 ? 23.840 24.141 28.180 1.00 55.44 111 GLU A N 1
ATOM 825 C CA . GLU A 1 111 ? 22.811 24.515 29.144 1.00 55.44 111 GLU A CA 1
ATOM 826 C C . GLU A 1 111 ? 21.395 24.300 28.576 1.00 55.44 111 GLU A C 1
ATOM 828 O O . GLU A 1 111 ? 21.086 24.673 27.445 1.00 55.44 111 GLU A O 1
ATOM 833 N N . ARG A 1 112 ? 20.503 23.732 29.397 1.00 54.53 112 ARG A N 1
ATOM 834 C CA . ARG A 1 112 ? 19.045 23.902 29.269 1.00 54.53 112 ARG A CA 1
ATOM 835 C C . ARG A 1 112 ? 18.687 25.288 29.805 1.00 54.53 112 ARG A C 1
ATOM 837 O O . ARG A 1 112 ? 19.158 25.625 30.889 1.00 54.53 112 ARG A O 1
ATOM 844 N N . PRO A 1 113 ? 17.792 26.044 29.152 1.00 49.78 113 PRO A N 1
ATOM 845 C CA . PRO A 1 113 ? 16.458 26.200 29.754 1.00 49.78 113 PRO A CA 1
ATOM 846 C C . PRO A 1 113 ? 15.328 26.432 28.731 1.00 49.78 113 PRO A C 1
ATOM 848 O O . PRO A 1 113 ? 15.458 27.225 27.805 1.00 49.78 113 PRO A O 1
ATOM 851 N N . GLY A 1 114 ? 14.167 25.800 28.930 1.00 49.66 114 GLY A N 1
ATOM 852 C CA . GLY A 1 114 ? 13.000 26.068 28.081 1.00 49.66 114 GLY A CA 1
ATOM 853 C C . GLY A 1 114 ? 11.780 25.212 28.387 1.00 49.66 114 GLY A C 1
ATOM 854 O O . GLY A 1 114 ? 11.306 24.471 27.536 1.00 49.66 114 GLY A O 1
ATOM 855 N N . LEU A 1 115 ? 11.295 25.287 29.622 1.00 55.62 115 LEU A N 1
ATOM 856 C CA . LEU A 1 115 ? 10.024 24.719 30.055 1.00 55.62 115 LEU A CA 1
ATOM 857 C C . LEU A 1 115 ? 8.894 25.646 29.570 1.00 55.62 115 LEU A C 1
ATOM 859 O O . LEU A 1 115 ? 8.716 26.725 30.124 1.00 55.62 115 LEU A O 1
ATOM 863 N N . ILE A 1 116 ? 8.147 25.251 28.535 1.00 60.16 116 ILE A N 1
ATOM 864 C CA . ILE A 1 116 ? 6.863 25.872 28.155 1.00 60.16 116 ILE A CA 1
ATOM 865 C C . ILE A 1 116 ? 5.882 24.713 27.948 1.00 60.16 116 ILE A C 1
ATOM 867 O O . ILE A 1 116 ? 6.017 23.935 27.015 1.00 60.16 116 ILE A O 1
ATOM 871 N N . ARG A 1 117 ? 5.161 24.343 29.008 1.00 49.50 117 ARG A N 1
ATOM 872 C CA . ARG A 1 117 ? 3.820 24.816 29.398 1.00 49.50 117 ARG A CA 1
ATOM 873 C C . ARG A 1 117 ? 2.735 24.018 28.665 1.00 49.50 117 ARG A C 1
ATOM 875 O O . ARG A 1 117 ? 2.515 24.176 27.474 1.00 49.50 117 ARG A O 1
ATOM 882 N N . CYS A 1 118 ? 2.069 23.178 29.455 1.00 49.41 118 CYS A N 1
ATOM 883 C CA . CYS A 1 118 ? 0.799 22.523 29.166 1.00 49.41 118 CYS A CA 1
ATOM 884 C C . CYS A 1 118 ? -0.305 23.514 28.747 1.00 49.41 118 CYS A C 1
ATOM 886 O O . CYS A 1 118 ? -0.148 24.727 28.902 1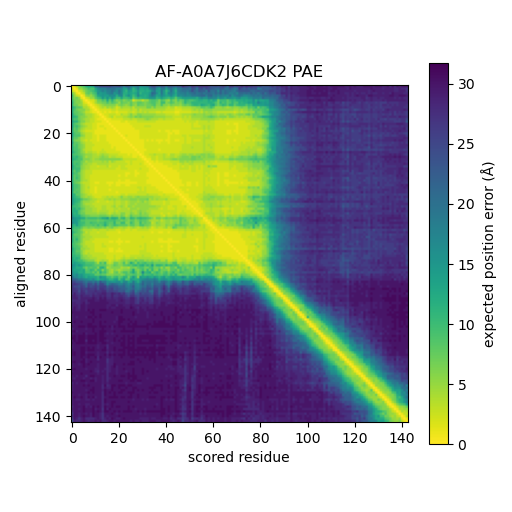.00 49.41 118 CYS A O 1
ATOM 888 N N . VAL A 1 119 ? -1.471 22.935 28.422 1.00 50.25 119 VAL A N 1
ATOM 889 C CA . VAL A 1 119 ? -2.789 23.539 28.122 1.00 50.25 119 VAL A CA 1
ATOM 890 C C . VAL A 1 119 ? -2.967 23.686 26.599 1.00 50.25 119 VAL A C 1
ATOM 892 O O . VAL A 1 119 ? -2.197 24.390 25.969 1.00 50.25 119 VAL A O 1
ATOM 895 N N . GLN A 1 120 ? -3.898 23.019 25.908 1.00 52.47 120 GLN A N 1
ATOM 896 C CA . GLN A 1 120 ? -5.269 22.645 26.267 1.00 52.47 120 GLN A CA 1
ATOM 897 C C . GLN A 1 120 ? -5.761 21.517 25.336 1.00 52.47 120 GLN A C 1
ATOM 899 O O . GLN A 1 120 ? -5.694 21.669 24.118 1.00 52.47 120 GLN A O 1
ATOM 904 N N . GLU A 1 121 ? -6.286 20.421 25.885 1.00 55.38 121 GLU A N 1
ATOM 905 C CA . GLU A 1 121 ? -7.203 19.535 25.152 1.00 55.38 121 GLU A CA 1
ATOM 906 C C . GLU A 1 121 ? -8.534 20.273 24.923 1.00 55.38 121 GLU A C 1
ATOM 908 O O . GLU A 1 121 ? -9.114 20.774 25.894 1.00 55.38 121 GLU A O 1
ATOM 913 N N . PRO A 1 122 ? -9.064 20.339 23.691 1.00 67.31 122 PRO A N 1
ATOM 914 C CA . PRO A 1 122 ? -10.476 20.606 23.485 1.00 67.31 122 PRO A CA 1
ATOM 915 C C . PRO A 1 122 ? -11.302 19.326 23.742 1.00 67.31 122 PRO A C 1
ATOM 917 O O . PRO A 1 122 ? -10.911 18.240 23.312 1.00 67.31 122 PRO A O 1
ATOM 920 N N . PRO A 1 123 ? -12.444 19.434 24.443 1.00 66.00 123 PRO A N 1
ATOM 921 C CA . PRO A 1 123 ? -13.244 18.291 24.862 1.00 66.00 123 PRO A CA 1
ATOM 922 C C . PRO A 1 123 ? -13.919 17.578 23.685 1.00 66.00 123 PRO A C 1
ATOM 924 O O . PRO A 1 123 ? -14.462 18.206 22.774 1.00 66.00 123 PRO A O 1
ATOM 927 N N . LEU A 1 124 ? -13.944 16.247 23.782 1.00 58.75 124 LEU A N 1
ATOM 928 C CA . LEU A 1 124 ? -14.754 15.338 22.977 1.00 58.75 124 LEU A CA 1
ATOM 929 C C . LEU A 1 124 ? -16.222 15.785 22.989 1.00 58.75 124 LEU A C 1
ATOM 931 O O . LEU A 1 124 ? -16.907 15.672 24.007 1.00 58.75 124 LEU A O 1
ATOM 935 N N . MET A 1 125 ? -16.733 16.246 21.848 1.00 57.72 125 MET A N 1
ATOM 936 C CA . MET A 1 125 ? -18.175 16.276 21.624 1.00 57.72 125 MET A CA 1
ATOM 937 C C . MET A 1 125 ? -18.610 14.955 20.999 1.00 57.72 125 MET A C 1
ATOM 939 O O . MET A 1 125 ? -18.439 14.711 19.806 1.00 57.72 125 MET A O 1
ATOM 943 N N . CYS A 1 126 ? -19.206 14.109 21.836 1.00 50.47 126 CYS A N 1
ATOM 944 C CA . CYS A 1 126 ? -20.030 12.982 21.426 1.00 50.47 126 CYS A CA 1
ATOM 945 C C . CYS A 1 126 ? -21.249 13.491 20.641 1.00 50.47 126 CYS A C 1
ATOM 947 O O . CYS A 1 126 ? -22.292 13.782 21.225 1.00 50.47 126 CYS A O 1
ATOM 949 N N . ALA A 1 127 ? -21.153 13.569 19.315 1.00 55.09 127 ALA A N 1
ATOM 950 C CA . ALA A 1 127 ? -22.333 13.676 18.465 1.00 55.09 127 ALA A CA 1
ATOM 951 C C . ALA A 1 127 ? -22.914 12.269 18.256 1.00 55.09 127 ALA A C 1
ATOM 953 O O . ALA A 1 127 ? -22.565 11.553 17.321 1.00 55.09 127 ALA A O 1
ATOM 954 N N . THR A 1 128 ? -23.792 11.857 19.172 1.00 55.41 128 THR A N 1
ATOM 955 C CA . THR A 1 128 ? -24.634 10.670 18.984 1.00 55.41 128 THR A CA 1
ATOM 956 C C . THR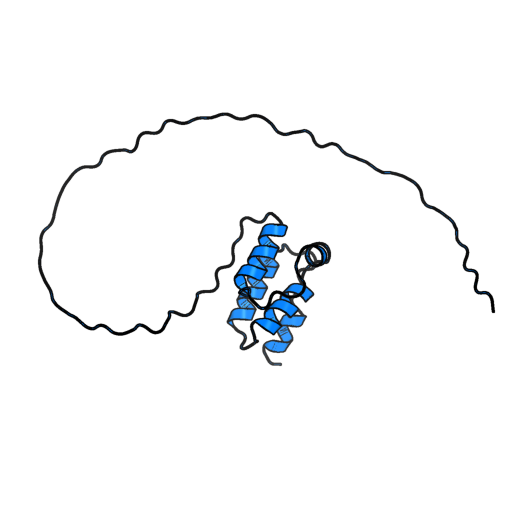 A 1 128 ? -25.772 11.054 18.039 1.00 55.41 128 THR A C 1
ATOM 958 O O . THR A 1 128 ? -26.742 11.674 18.467 1.00 55.41 128 THR A O 1
ATOM 961 N N . ALA A 1 129 ? -25.661 10.718 16.754 1.00 48.78 129 ALA A N 1
ATOM 962 C CA . ALA A 1 129 ? -26.782 10.789 15.820 1.00 48.78 129 ALA A CA 1
ATOM 963 C C . ALA A 1 129 ? -27.516 9.441 15.831 1.00 48.78 129 ALA A C 1
ATOM 965 O O . ALA A 1 129 ? -27.177 8.515 15.100 1.00 48.78 129 ALA A O 1
ATOM 966 N N . ASN A 1 130 ? -28.506 9.331 16.717 1.00 49.31 130 ASN A N 1
ATOM 967 C CA . ASN A 1 130 ? -29.502 8.266 16.696 1.00 49.31 130 ASN A CA 1
ATOM 968 C C . ASN A 1 130 ? -30.724 8.715 15.880 1.00 49.31 130 ASN A C 1
ATOM 970 O O . ASN A 1 130 ? -31.211 9.826 16.074 1.00 49.31 130 ASN A O 1
ATOM 974 N N . MET A 1 131 ? -31.267 7.764 15.109 1.00 44.09 131 MET A N 1
ATOM 975 C CA . MET A 1 131 ? -32.603 7.733 14.480 1.00 44.09 131 MET A CA 1
ATOM 976 C C . MET A 1 131 ? -32.707 8.541 13.169 1.00 44.09 131 MET A C 1
ATOM 978 O O . MET A 1 131 ? -32.354 9.706 13.112 1.00 44.09 131 MET A O 1
ATOM 982 N N . LEU A 1 132 ? -33.169 7.982 12.047 1.00 50.22 132 LEU A N 1
ATOM 983 C CA . LEU A 1 132 ? -34.338 7.117 11.883 1.00 50.22 132 LEU A CA 1
ATOM 984 C C . LEU A 1 132 ? -34.116 6.063 10.783 1.00 50.22 132 LEU A C 1
ATOM 986 O O . LEU A 1 132 ? -33.703 6.380 9.669 1.00 50.22 132 LEU A O 1
ATOM 990 N N . ARG A 1 133 ? -34.487 4.812 11.085 1.00 53.31 133 ARG A N 1
ATOM 991 C CA . ARG A 1 133 ? -34.897 3.826 10.077 1.00 53.31 133 ARG A CA 1
ATOM 992 C C . ARG A 1 133 ? -35.994 4.454 9.216 1.00 53.31 133 ARG A C 1
ATOM 994 O O . ARG A 1 133 ? -37.045 4.806 9.745 1.00 53.31 133 ARG A O 1
ATOM 1001 N N . SER A 1 134 ? -35.773 4.546 7.910 1.00 49.19 134 SER A N 1
ATOM 1002 C CA . SER A 1 134 ? -36.863 4.693 6.952 1.00 49.19 134 SER A CA 1
ATOM 1003 C C . SER A 1 134 ? -37.279 3.287 6.530 1.00 49.19 134 SER A C 1
ATOM 1005 O O . SER A 1 134 ? -36.568 2.607 5.793 1.00 49.19 134 SER A O 1
ATOM 1007 N N . GLU A 1 135 ? -38.389 2.814 7.092 1.00 61.03 135 GLU A N 1
ATOM 1008 C CA . GLU A 1 135 ? -39.118 1.669 6.559 1.00 61.03 135 GLU A CA 1
ATOM 1009 C C . GLU A 1 135 ? -39.933 2.149 5.355 1.00 61.03 135 GLU A C 1
ATOM 1011 O O . GLU A 1 135 ? -41.100 2.490 5.498 1.00 61.03 135 GLU A O 1
ATOM 1016 N N . ASP A 1 136 ? -39.331 2.184 4.167 1.00 58.16 136 ASP A N 1
ATOM 1017 C CA . ASP A 1 136 ? -40.118 2.176 2.930 1.00 58.16 136 ASP A CA 1
ATOM 1018 C C . ASP A 1 136 ? -39.690 0.992 2.064 1.00 58.16 136 ASP A C 1
ATOM 1020 O O . ASP A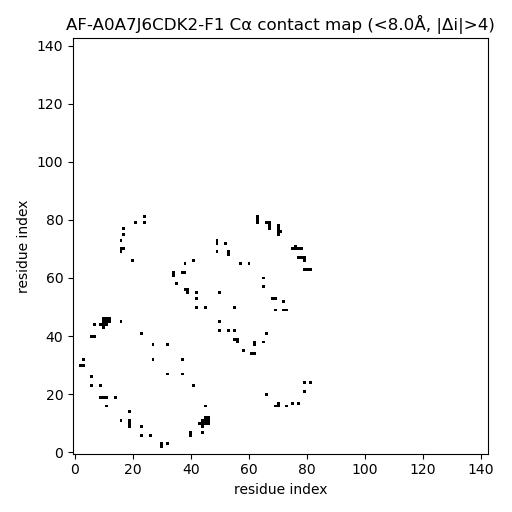 1 136 ? -38.894 1.066 1.127 1.00 58.16 136 ASP A O 1
ATOM 1024 N N . GLY A 1 137 ? -40.215 -0.165 2.462 1.00 59.50 137 GLY A N 1
ATOM 1025 C CA . GLY A 1 137 ? -40.273 -1.354 1.635 1.00 59.50 137 GLY A CA 1
ATOM 1026 C C . GLY A 1 137 ? -41.273 -1.165 0.499 1.00 59.50 137 GLY A C 1
ATOM 1027 O O . GLY A 1 137 ? -42.400 -1.656 0.575 1.00 59.50 137 GLY A O 1
ATOM 1028 N N . ARG A 1 138 ? -40.849 -0.522 -0.593 1.00 56.41 138 ARG A N 1
ATOM 1029 C CA . ARG A 1 138 ? -41.540 -0.618 -1.885 1.00 56.41 138 ARG A CA 1
ATOM 1030 C C . ARG A 1 138 ? -40.582 -0.913 -3.023 1.00 56.41 138 ARG A C 1
ATOM 1032 O O . ARG A 1 138 ? -40.069 -0.038 -3.709 1.00 56.41 138 ARG A O 1
ATOM 1039 N N . VAL A 1 139 ? -40.463 -2.209 -3.281 1.00 51.59 139 VAL A N 1
ATOM 1040 C CA . VAL A 1 139 ? -40.226 -2.732 -4.623 1.00 51.59 139 VAL A CA 1
ATOM 1041 C C . VAL A 1 139 ? -41.447 -2.374 -5.476 1.00 51.59 139 VAL A C 1
ATOM 1043 O O . VAL A 1 139 ? -42.562 -2.806 -5.181 1.00 51.59 139 VAL A O 1
ATOM 1046 N N . ARG A 1 140 ? -41.249 -1.596 -6.541 1.00 54.69 140 ARG A N 1
ATOM 1047 C CA . ARG A 1 140 ? -42.157 -1.566 -7.692 1.00 54.69 140 ARG A CA 1
ATOM 1048 C C . ARG A 1 140 ? -41.349 -1.896 -8.938 1.00 54.69 140 ARG A C 1
ATOM 1050 O O . ARG A 1 140 ? -40.529 -1.104 -9.381 1.00 54.69 140 ARG A O 1
ATOM 1057 N N . ILE A 1 141 ? -41.585 -3.099 -9.448 1.00 54.16 141 ILE A N 1
ATOM 1058 C CA . ILE A 1 141 ? -41.285 -3.493 -10.820 1.00 54.16 141 ILE A CA 1
ATOM 1059 C C . ILE A 1 141 ? -42.575 -3.192 -11.586 1.00 54.16 141 ILE A C 1
ATOM 1061 O O . ILE A 1 141 ? -43.603 -3.798 -11.285 1.00 54.16 141 ILE A O 1
ATOM 1065 N N . GLU A 1 142 ? -42.544 -2.235 -12.509 1.00 54.66 142 GLU A N 1
ATOM 1066 C CA . GLU A 1 142 ? -43.562 -2.139 -13.559 1.00 54.66 142 GLU A CA 1
ATOM 1067 C C . GLU A 1 142 ? -43.013 -2.822 -14.817 1.00 54.66 142 GLU A C 1
ATOM 1069 O O . GLU A 1 142 ? -41.821 -2.718 -15.115 1.00 54.66 142 GLU A O 1
ATOM 1074 N N . ILE A 1 143 ? -43.886 -3.608 -15.448 1.00 65.12 143 ILE A N 1
ATOM 1075 C CA . ILE A 1 143 ? -43.651 -4.499 -16.594 1.00 65.12 143 ILE A CA 1
ATOM 1076 C C . ILE A 1 143 ? -43.829 -3.707 -17.887 1.00 65.12 143 ILE A C 1
ATOM 1078 O O . ILE A 1 143 ? -44.806 -2.925 -17.942 1.00 65.12 143 ILE A O 1
#

Solvent-accessible surface area (backbone atoms only — not comparable to full-atom values): 10166 Å² total; per-residue (Å²): 135,64,80,78,67,58,58,81,74,56,53,27,70,94,51,53,68,63,61,39,50,54,53,50,51,58,51,53,75,75,44,93,69,54,64,70,58,51,48,47,50,54,57,69,22,47,42,71,79,53,57,78,74,45,78,86,74,63,90,90,55,52,66,43,57,55,52,34,49,55,30,50,76,71,70,45,89,65,78,66,80,73,82,72,76,80,72,85,78,79,83,78,89,75,89,80,87,83,83,89,82,88,83,88,79,83,86,82,84,84,82,85,86,83,92,77,78,85,87,78,88,79,81,87,77,83,80,80,87,76,86,78,88,79,88,75,93,69,89,77,87,83,132

Radius of gyration: 26.98 Å; Cα contacts (8 Å, |Δi|>4): 74; chains: 1; bounding box: 94×48×47 Å

Nearest PDB structures (foldseek):
  7lga-assembly1_B  TM=8.765E-01  e=7.887E-04  Homo sapiens
  7lga-assembly2_D  TM=8.868E-01  e=2.072E-03  Homo sapiens
  8erh-assembly2_C  TM=6.438E-01  e=6.406E-01  HTLV-1 subtype C
  6o85-assembly1_B  TM=4.457E-01  e=6.744E+00  Homo sapiens
  6o81-assembly1_B  TM=4.101E-01  e=6.349E+00  Homo sapiens